Protein AF-A0A4R7F5M3-F1 (afdb_monomer_lite)

Radius of gyration: 21.61 Å; chains: 1; bounding box: 45×69×68 Å

pLDDT: mean 86.87, std 16.27, range [44.69, 98.5]

Structure (mmCIF, N/CA/C/O backbone):
data_AF-A0A4R7F5M3-F1
#
_entry.id   AF-A0A4R7F5M3-F1
#
loop_
_atom_site.group_PDB
_atom_site.id
_atom_site.type_symbol
_atom_site.label_atom_id
_atom_site.label_alt_id
_atom_site.label_comp_id
_atom_site.label_asym_id
_atom_site.label_entity_id
_atom_site.label_seq_id
_atom_site.pdbx_PDB_ins_code
_atom_site.Cartn_x
_atom_site.Cartn_y
_atom_site.Cartn_z
_atom_site.occupancy
_atom_site.B_iso_or_equiv
_atom_site.auth_seq_id
_atom_site.auth_comp_id
_atom_site.auth_asym_id
_atom_site.auth_atom_id
_atom_site.pdbx_PDB_model_num
ATOM 1 N N . MET A 1 1 ? -6.588 45.297 52.808 1.00 45.50 1 MET A N 1
ATOM 2 C CA . MET A 1 1 ? -7.444 45.611 51.639 1.00 45.50 1 MET A CA 1
ATOM 3 C C . MET A 1 1 ? -6.562 45.748 50.408 1.00 45.50 1 MET A C 1
ATOM 5 O O . MET A 1 1 ? -5.562 46.442 50.515 1.00 45.50 1 MET A O 1
ATOM 9 N N . LYS A 1 2 ? -6.999 45.158 49.280 1.00 44.69 2 LYS A N 1
ATOM 10 C CA . LYS A 1 2 ? -6.362 45.085 47.942 1.00 44.69 2 LYS A CA 1
ATOM 11 C C . LYS A 1 2 ? -5.224 44.054 47.842 1.00 44.69 2 LYS A C 1
ATOM 13 O O . LYS A 1 2 ? -4.313 44.102 48.647 1.00 44.69 2 LYS A O 1
ATOM 18 N N . GLN A 1 3 ? -5.198 43.102 46.913 1.00 50.38 3 GLN A N 1
ATOM 19 C CA . GLN A 1 3 ? -6.100 42.741 45.816 1.00 50.38 3 GLN A CA 1
ATOM 20 C C . GLN A 1 3 ? -5.783 41.275 45.460 1.00 50.38 3 GLN A C 1
ATOM 22 O O . GLN A 1 3 ? -4.641 40.948 45.158 1.00 50.38 3 GLN A O 1
ATOM 27 N N . ASN A 1 4 ? -6.793 40.406 45.533 1.00 53.31 4 ASN A N 1
ATOM 28 C CA . ASN A 1 4 ? -6.792 39.105 44.866 1.00 53.31 4 ASN A CA 1
ATOM 29 C C . ASN A 1 4 ? -6.923 39.312 43.348 1.00 53.31 4 ASN A C 1
ATOM 31 O O . ASN A 1 4 ? -7.436 40.346 42.920 1.00 53.31 4 ASN A O 1
ATOM 35 N N . ILE A 1 5 ? -6.626 38.242 42.602 1.00 60.38 5 ILE A N 1
ATOM 36 C CA . ILE A 1 5 ? -6.966 37.979 41.189 1.00 60.38 5 ILE A CA 1
ATOM 37 C C . ILE A 1 5 ? -5.832 38.304 40.207 1.00 60.38 5 ILE A C 1
ATOM 39 O O . ILE A 1 5 ? -5.723 39.416 39.710 1.00 60.38 5 ILE A O 1
ATOM 43 N N . CYS A 1 6 ? -5.020 37.286 39.908 1.00 46.78 6 CYS A N 1
ATOM 44 C CA . CYS A 1 6 ? -4.680 36.866 38.538 1.00 46.78 6 CYS A CA 1
ATOM 45 C C . CYS A 1 6 ? -3.779 35.618 38.589 1.00 46.78 6 CYS A C 1
ATOM 47 O O . CYS A 1 6 ? -2.626 35.628 38.176 1.00 46.78 6 CYS A O 1
ATOM 49 N N . LEU A 1 7 ? -4.309 34.529 39.151 1.00 47.28 7 LEU A N 1
ATOM 50 C CA . LEU A 1 7 ? -3.727 33.185 39.055 1.00 47.28 7 LEU A CA 1
ATOM 51 C C . LEU A 1 7 ? -4.762 32.254 38.408 1.00 47.28 7 LEU A C 1
ATOM 53 O O . LEU A 1 7 ? -5.131 31.216 38.937 1.00 47.28 7 LEU A O 1
ATOM 57 N N . LEU A 1 8 ? -5.301 32.685 37.271 1.00 50.34 8 LEU A N 1
ATOM 58 C CA . LEU A 1 8 ? -6.108 31.869 36.366 1.00 50.34 8 LEU A CA 1
ATOM 59 C C . LEU A 1 8 ? -5.549 32.134 34.964 1.00 50.34 8 LEU A C 1
ATOM 61 O O . LEU A 1 8 ? -5.313 33.293 34.656 1.00 50.34 8 LEU A O 1
ATOM 65 N N . PHE A 1 9 ? -5.358 31.085 34.156 1.00 47.09 9 PHE A N 1
ATOM 66 C CA . PHE A 1 9 ? -4.752 31.046 32.803 1.00 47.09 9 PHE A CA 1
ATOM 67 C C . PHE A 1 9 ? -3.327 30.477 32.662 1.00 47.09 9 PHE A C 1
ATOM 69 O O . PHE A 1 9 ? -2.616 30.825 31.728 1.00 47.09 9 PHE A O 1
ATOM 76 N N . ALA A 1 10 ? -2.919 29.519 33.499 1.00 47.25 10 ALA A N 1
ATOM 77 C CA . ALA A 1 10 ? -1.763 28.662 33.177 1.00 47.25 10 ALA A CA 1
ATOM 78 C C . ALA A 1 10 ? -2.062 27.160 33.291 1.00 47.25 10 ALA A C 1
ATOM 80 O O . ALA A 1 10 ? -1.168 26.353 33.509 1.00 47.25 10 ALA A O 1
ATOM 81 N N . ILE A 1 11 ? -3.326 26.775 33.116 1.00 52.03 11 ILE A N 1
ATOM 82 C CA . ILE A 1 11 ? -3.687 25.389 32.815 1.00 52.03 11 ILE A CA 1
ATOM 83 C C . ILE A 1 11 ? -4.346 25.429 31.440 1.00 52.03 11 ILE A C 1
ATOM 85 O O . ILE A 1 11 ? -5.557 25.274 31.298 1.00 52.03 11 ILE A O 1
ATOM 89 N N . LEU A 1 12 ? -3.533 25.696 30.408 1.00 51.62 12 LEU A N 1
ATOM 90 C CA . LEU A 1 12 ? -3.807 25.069 29.123 1.00 51.62 12 LEU A CA 1
ATOM 91 C C . LEU A 1 12 ? -3.775 23.578 29.431 1.00 51.62 12 LEU A C 1
ATOM 93 O O . LEU A 1 12 ? -2.711 22.995 29.631 1.00 51.62 12 LEU A O 1
ATOM 97 N N . PHE A 1 13 ? -4.961 22.992 29.545 1.00 49.41 13 PHE A N 1
ATOM 98 C CA . PHE A 1 13 ? -5.143 21.577 29.324 1.00 49.41 13 PHE A CA 1
ATOM 99 C C . PHE A 1 13 ? -4.474 21.271 27.981 1.00 49.41 13 PHE A C 1
ATOM 101 O O . PHE A 1 13 ? -5.052 21.483 26.917 1.00 49.41 13 PHE A O 1
ATOM 108 N N . PHE A 1 14 ? -3.232 20.795 28.033 1.00 49.34 14 PHE A N 1
ATOM 109 C CA . PHE A 1 14 ? -2.703 19.902 27.022 1.00 49.34 14 PHE A CA 1
ATOM 110 C C . PHE A 1 14 ? -3.599 18.666 27.098 1.00 49.34 14 PHE A C 1
ATOM 112 O O . PHE A 1 14 ? -3.289 17.682 27.766 1.00 49.34 14 PHE A O 1
ATOM 119 N N . VAL A 1 15 ? -4.773 18.742 26.467 1.00 48.19 15 VAL A N 1
ATOM 120 C CA . VAL A 1 15 ? -5.472 17.540 26.047 1.00 48.19 15 VAL A CA 1
ATOM 121 C C . VAL A 1 15 ? -4.568 16.969 24.972 1.00 48.19 15 VAL A C 1
ATOM 123 O O . VAL A 1 15 ? -4.628 17.347 23.805 1.00 48.19 15 VAL A O 1
ATOM 126 N N . CYS A 1 16 ? -3.644 16.118 25.402 1.00 46.97 16 CYS A N 1
ATOM 127 C CA . CYS A 1 16 ? -2.926 15.228 24.519 1.00 46.97 16 CYS A CA 1
ATOM 128 C C . CYS A 1 16 ? -3.959 14.193 24.060 1.00 46.97 16 CYS A C 1
ATOM 130 O O . CYS A 1 16 ? -4.010 13.077 24.569 1.00 46.97 16 CYS A O 1
ATOM 132 N N . SER A 1 17 ? -4.869 14.598 23.170 1.00 52.94 17 SER A N 1
ATOM 133 C CA . SER A 1 17 ? -5.616 13.633 22.379 1.00 52.94 17 SER A CA 1
ATOM 134 C C . SER A 1 17 ? -4.551 12.871 21.617 1.00 52.94 17 SER A C 1
ATOM 136 O O . SER A 1 17 ? -3.852 13.465 20.794 1.00 52.94 17 SER A O 1
ATOM 138 N N . LYS A 1 18 ? -4.364 11.588 21.938 1.00 59.09 18 LYS A N 1
ATOM 139 C CA . LYS A 1 18 ? -3.522 10.723 21.120 1.00 59.09 18 LYS A CA 1
ATOM 140 C C . LYS A 1 18 ? -4.039 10.829 19.692 1.00 59.09 18 LYS A C 1
ATOM 142 O O . LYS A 1 18 ? -5.171 10.441 19.410 1.00 59.09 18 LYS A O 1
ATOM 147 N N . ALA A 1 19 ? -3.252 11.458 18.827 1.00 66.19 19 ALA A N 1
ATOM 148 C CA . ALA A 1 19 ? -3.619 11.630 17.438 1.00 66.19 19 ALA A CA 1
ATOM 149 C C . ALA A 1 19 ? -3.582 10.245 16.794 1.00 66.19 19 ALA A C 1
ATOM 151 O O . ALA A 1 19 ? -2.516 9.702 16.516 1.00 66.19 19 ALA A O 1
ATOM 152 N N . GLN A 1 20 ? -4.761 9.659 16.614 1.00 84.50 20 GLN A N 1
ATOM 153 C CA . GLN A 1 20 ? -4.926 8.448 15.837 1.00 84.50 20 GLN A CA 1
ATOM 154 C C . GLN A 1 20 ? -4.434 8.710 14.413 1.00 84.50 20 GLN A C 1
ATOM 156 O O . GLN A 1 20 ? -4.822 9.692 13.777 1.00 84.50 20 GLN A O 1
ATOM 161 N N . THR A 1 21 ? -3.564 7.834 13.918 1.00 91.56 21 THR A N 1
ATOM 162 C CA . THR A 1 21 ? -3.057 7.956 12.555 1.00 91.56 21 THR A CA 1
ATOM 163 C C . THR A 1 21 ? -4.113 7.453 11.579 1.00 91.56 21 THR A C 1
ATOM 165 O O . THR A 1 21 ? -4.626 6.343 11.717 1.00 91.56 21 THR A O 1
ATOM 168 N N . VAL A 1 22 ? -4.427 8.278 10.583 1.00 94.19 22 VAL A N 1
ATOM 169 C CA . VAL A 1 22 ? -5.425 7.981 9.556 1.00 94.19 22 VAL A CA 1
ATOM 170 C C . VAL A 1 22 ? -4.796 8.157 8.179 1.00 94.19 22 VAL A C 1
ATOM 172 O O . VAL A 1 22 ? -4.186 9.190 7.901 1.00 94.19 22 VAL A O 1
ATOM 175 N N . ILE A 1 23 ? -4.958 7.157 7.315 1.00 95.12 23 ILE A N 1
ATOM 176 C CA . ILE A 1 23 ? -4.498 7.187 5.924 1.00 95.12 23 ILE A CA 1
ATOM 177 C C . ILE A 1 23 ? -5.727 7.131 5.013 1.00 95.12 23 ILE A C 1
ATOM 179 O O . ILE A 1 23 ? -6.423 6.116 5.021 1.00 95.12 23 ILE A O 1
ATOM 183 N N . PRO A 1 24 ? -6.011 8.168 4.210 1.00 96.25 24 PRO A N 1
ATOM 184 C CA . PRO A 1 24 ? -7.091 8.099 3.239 1.00 96.25 24 PRO A CA 1
ATOM 185 C C . PRO A 1 24 ? -6.719 7.183 2.072 1.00 96.25 24 PRO A C 1
ATOM 187 O O . PRO A 1 24 ? -5.567 7.156 1.626 1.00 96.25 24 PRO A O 1
ATOM 190 N N . PHE A 1 25 ? -7.714 6.489 1.537 1.00 97.38 25 PHE A N 1
ATOM 191 C CA . PHE A 1 25 ? -7.595 5.729 0.301 1.00 97.38 25 PHE A CA 1
ATOM 192 C C . PHE A 1 25 ? -8.688 6.113 -0.697 1.00 97.38 25 PHE A C 1
ATOM 194 O O . PHE A 1 25 ? -9.661 6.787 -0.368 1.00 97.38 25 PHE A O 1
ATOM 201 N N . HIS A 1 26 ? -8.512 5.698 -1.946 1.00 96.88 26 HIS A N 1
ATOM 202 C CA . HIS A 1 26 ? -9.537 5.783 -2.977 1.00 96.88 26 HIS A CA 1
ATOM 203 C C . HIS A 1 26 ? -10.017 4.375 -3.318 1.00 96.88 26 HIS A C 1
ATOM 205 O O . HIS A 1 26 ? -9.209 3.541 -3.722 1.00 96.88 26 HIS A O 1
ATOM 211 N N . LEU A 1 27 ? -11.313 4.111 -3.150 1.00 97.50 27 LEU A N 1
ATOM 212 C CA . LEU A 1 27 ? -11.940 2.891 -3.642 1.00 97.50 27 LEU A CA 1
ATOM 213 C C . LEU A 1 27 ? -12.335 3.088 -5.108 1.00 97.50 27 LEU A C 1
ATOM 215 O O . LEU A 1 27 ? -13.091 4.006 -5.430 1.00 97.50 27 LEU A O 1
ATOM 219 N N . THR A 1 28 ? -11.805 2.249 -5.994 1.00 96.12 28 THR A N 1
ATOM 220 C CA . THR A 1 28 ? -12.110 2.322 -7.429 1.00 96.12 28 THR A CA 1
ATOM 221 C C . THR A 1 28 ? -13.455 1.680 -7.763 1.00 96.12 28 THR A C 1
ATOM 223 O O . THR A 1 28 ? -13.994 0.898 -6.982 1.00 96.12 28 THR A O 1
ATOM 226 N N . GLU A 1 29 ? -13.951 1.902 -8.984 1.00 95.81 29 GLU A N 1
ATOM 227 C CA . GLU A 1 29 ? -15.138 1.209 -9.526 1.00 95.81 29 GLU A CA 1
ATOM 228 C C . GLU A 1 29 ? -14.962 -0.323 -9.615 1.00 95.81 29 GLU A C 1
ATOM 230 O O . GLU A 1 29 ? -15.931 -1.065 -9.755 1.00 95.81 29 GLU A O 1
ATOM 235 N N . HIS A 1 30 ? -13.722 -0.808 -9.499 1.00 94.56 30 HIS A N 1
ATOM 236 C CA . HIS A 1 30 ? -13.367 -2.228 -9.470 1.00 94.56 30 HIS A CA 1
ATOM 237 C C . HIS A 1 30 ? -13.059 -2.741 -8.057 1.00 94.56 30 HIS A C 1
ATOM 239 O O . HIS A 1 30 ? -12.500 -3.827 -7.917 1.00 94.56 30 HIS A O 1
ATOM 245 N N . ASN A 1 31 ? -13.409 -1.972 -7.020 1.00 94.69 31 ASN A N 1
ATOM 246 C CA . ASN A 1 31 ? -13.184 -2.288 -5.608 1.00 94.69 31 ASN A CA 1
ATOM 247 C C . ASN A 1 31 ? -11.703 -2.439 -5.215 1.00 94.69 31 ASN A C 1
ATOM 249 O O . ASN A 1 31 ? -11.381 -3.127 -4.247 1.00 94.69 31 ASN A O 1
ATOM 253 N N . ASN A 1 32 ? -10.790 -1.781 -5.936 1.00 96.31 32 ASN A N 1
ATOM 254 C CA . ASN A 1 32 ? -9.392 -1.707 -5.514 1.00 96.31 32 ASN A CA 1
ATOM 255 C C . ASN A 1 32 ? -9.232 -0.571 -4.506 1.00 96.31 32 ASN A C 1
ATOM 257 O O . ASN A 1 32 ? -9.671 0.550 -4.762 1.00 96.31 32 ASN A O 1
ATOM 261 N N . ILE A 1 33 ? -8.553 -0.843 -3.395 1.00 97.75 33 ILE A N 1
ATOM 262 C CA . ILE A 1 33 ? -8.126 0.190 -2.452 1.00 97.75 33 ILE A CA 1
ATOM 263 C C . ILE A 1 33 ? -6.816 0.784 -2.960 1.00 97.75 33 ILE A C 1
ATOM 265 O O . ILE A 1 33 ? -5.784 0.116 -2.928 1.00 97.75 33 ILE A O 1
ATOM 269 N N . ILE A 1 34 ? -6.845 2.031 -3.418 1.00 98.00 34 ILE A N 1
ATOM 270 C CA . ILE A 1 34 ? -5.677 2.738 -3.944 1.00 98.00 34 ILE A CA 1
ATOM 271 C C . ILE A 1 34 ? -5.159 3.740 -2.919 1.00 98.00 34 ILE A C 1
ATOM 273 O O . ILE A 1 34 ? -5.899 4.600 -2.436 1.00 98.00 34 ILE A O 1
ATOM 277 N N . VAL A 1 35 ? -3.861 3.669 -2.642 1.00 97.25 35 VAL A N 1
ATOM 278 C CA . VAL A 1 35 ? -3.149 4.604 -1.773 1.00 97.25 35 VAL A CA 1
ATOM 279 C C . VAL A 1 35 ? -2.151 5.406 -2.601 1.00 97.25 35 VAL A C 1
ATOM 281 O O . VAL A 1 35 ? -1.386 4.851 -3.391 1.00 97.25 35 VAL A O 1
ATOM 284 N N . LYS A 1 36 ? -2.146 6.729 -2.412 1.00 97.44 36 LYS A N 1
ATOM 285 C CA . LYS A 1 36 ? -1.140 7.610 -3.014 1.00 97.44 36 LYS A CA 1
ATOM 286 C C . LYS A 1 36 ? 0.152 7.527 -2.219 1.00 97.44 36 LYS A C 1
ATOM 288 O O . LYS A 1 36 ? 0.156 7.762 -1.011 1.00 97.44 36 LYS A O 1
ATOM 293 N N . THR A 1 37 ? 1.241 7.239 -2.913 1.00 98.00 37 THR A N 1
ATOM 294 C CA . THR A 1 37 ? 2.548 7.002 -2.308 1.00 98.00 37 THR A CA 1
ATOM 295 C C . THR A 1 37 ? 3.621 7.864 -2.962 1.00 98.00 37 THR A C 1
ATOM 297 O O . THR A 1 37 ? 3.477 8.306 -4.106 1.00 98.00 37 THR A O 1
ATOM 300 N N . LEU A 1 38 ? 4.697 8.104 -2.220 1.00 98.38 38 LEU A N 1
ATOM 301 C CA . LEU A 1 38 ? 5.952 8.630 -2.734 1.00 98.38 38 LEU A CA 1
ATOM 302 C C . LEU A 1 38 ? 7.051 7.611 -2.424 1.00 98.38 38 LEU A C 1
ATOM 304 O O . LEU A 1 38 ? 7.334 7.340 -1.256 1.00 98.38 38 LEU A O 1
ATOM 308 N N . VAL A 1 39 ? 7.653 7.038 -3.462 1.00 98.50 39 VAL A N 1
ATOM 309 C CA . VAL A 1 39 ? 8.719 6.038 -3.344 1.00 98.50 39 VAL A CA 1
ATOM 310 C C . VAL A 1 39 ? 10.062 6.690 -3.628 1.00 98.50 39 VAL A C 1
ATOM 312 O O . VAL A 1 39 ? 10.203 7.472 -4.572 1.00 98.50 39 VAL A O 1
ATOM 315 N N . ASN A 1 40 ? 11.040 6.411 -2.767 1.00 98.31 40 ASN A N 1
ATOM 316 C CA . ASN A 1 40 ? 12.401 6.947 -2.843 1.00 98.31 40 ASN A CA 1
ATOM 317 C C . ASN A 1 40 ? 12.429 8.469 -3.058 1.00 98.31 40 ASN A C 1
ATOM 319 O O . ASN A 1 40 ? 13.270 8.997 -3.781 1.00 98.31 40 ASN A O 1
ATOM 323 N N . GLU A 1 41 ? 11.472 9.159 -2.424 1.00 97.94 41 GLU A N 1
ATOM 324 C CA . GLU A 1 41 ? 11.315 10.621 -2.416 1.00 97.94 41 GLU A CA 1
ATOM 325 C C . GLU A 1 41 ? 11.028 11.252 -3.789 1.00 97.94 41 GLU A C 1
ATOM 327 O O . GLU A 1 41 ? 10.981 12.477 -3.900 1.00 97.94 41 GLU A O 1
ATOM 332 N N . LYS A 1 42 ? 10.813 10.441 -4.831 1.00 97.81 42 LYS A N 1
ATOM 333 C CA . LYS A 1 42 ? 10.750 10.911 -6.221 1.00 97.81 42 LYS A CA 1
ATOM 334 C C . LYS A 1 42 ? 9.583 10.338 -7.013 1.00 97.81 42 LYS A C 1
ATOM 336 O O . LYS A 1 42 ? 8.916 11.089 -7.720 1.00 97.81 42 LYS A O 1
ATOM 341 N N . ASP A 1 43 ? 9.327 9.040 -6.894 1.00 98.06 43 ASP A N 1
ATOM 342 C CA . ASP A 1 43 ? 8.312 8.372 -7.704 1.00 98.06 43 ASP A CA 1
ATOM 343 C C . ASP A 1 43 ? 6.952 8.489 -7.014 1.00 98.06 43 ASP A C 1
ATOM 345 O O . ASP A 1 43 ? 6.725 7.890 -5.963 1.00 98.06 43 ASP A O 1
ATOM 349 N N . SER A 1 44 ? 6.036 9.273 -7.582 1.00 98.06 44 SER A N 1
ATOM 350 C CA . SER A 1 44 ? 4.659 9.328 -7.090 1.00 98.06 44 SER A CA 1
ATOM 351 C C . SER A 1 44 ? 3.839 8.217 -7.738 1.00 98.06 44 SER A C 1
ATOM 353 O O . SER A 1 44 ? 3.631 8.236 -8.950 1.00 98.06 44 SER A O 1
ATOM 355 N N . LEU A 1 45 ? 3.386 7.255 -6.932 1.00 98.44 45 LEU A N 1
ATOM 356 C CA . LEU A 1 45 ? 2.697 6.053 -7.403 1.00 98.44 45 LEU A CA 1
ATOM 357 C C . LEU A 1 45 ? 1.363 5.853 -6.682 1.00 98.44 45 LEU A C 1
ATOM 359 O O . LEU A 1 45 ? 1.237 6.099 -5.480 1.00 98.44 45 LEU A O 1
ATOM 363 N N . ASN A 1 46 ? 0.385 5.336 -7.414 1.00 98.12 46 ASN A N 1
ATOM 364 C CA . ASN A 1 46 ? -0.888 4.845 -6.908 1.00 98.12 46 ASN A CA 1
ATOM 365 C C . ASN A 1 46 ? -0.771 3.336 -6.666 1.00 98.12 46 ASN A C 1
ATOM 367 O O . ASN A 1 46 ? -0.874 2.550 -7.607 1.00 98.12 46 ASN A O 1
ATOM 371 N N . LEU A 1 47 ? -0.546 2.911 -5.424 1.00 98.12 47 LEU A N 1
ATOM 372 C CA . LEU A 1 47 ? -0.385 1.491 -5.103 1.00 98.12 47 LEU A CA 1
ATOM 373 C C . LEU A 1 47 ? -1.692 0.901 -4.579 1.00 98.12 47 LEU A C 1
ATOM 375 O O . LEU A 1 47 ? -2.361 1.493 -3.732 1.00 98.12 47 LEU A O 1
ATOM 379 N N . MET A 1 48 ? -2.047 -0.278 -5.084 1.00 97.88 48 MET A N 1
ATOM 380 C CA . MET A 1 48 ? -3.175 -1.055 -4.585 1.00 97.88 48 MET A CA 1
ATOM 381 C C . MET A 1 48 ? -2.797 -1.735 -3.270 1.00 97.88 48 MET A C 1
ATOM 383 O O . MET A 1 48 ? -1.843 -2.507 -3.233 1.00 97.88 48 MET A O 1
ATOM 387 N N . PHE A 1 49 ? -3.554 -1.505 -2.202 1.00 97.12 49 PHE A N 1
ATOM 388 C CA . PHE A 1 49 ? -3.377 -2.270 -0.973 1.00 97.12 49 PHE A CA 1
ATOM 389 C C . PHE A 1 49 ? -3.937 -3.688 -1.137 1.00 97.12 49 PHE A C 1
ATOM 391 O O . PHE A 1 49 ? -5.081 -3.861 -1.562 1.00 97.12 49 PHE A O 1
ATOM 398 N N . GLN A 1 50 ? -3.153 -4.703 -0.771 1.00 93.62 50 GLN A N 1
ATOM 399 C CA . GLN A 1 50 ? -3.556 -6.103 -0.867 1.00 93.62 50 GLN A CA 1
ATOM 400 C C . GLN A 1 50 ? -3.181 -6.881 0.399 1.00 93.62 50 GLN A C 1
ATOM 402 O O . GLN A 1 50 ? -2.018 -7.125 0.687 1.00 93.62 50 GLN A O 1
ATOM 407 N N . ILE A 1 51 ? -4.194 -7.343 1.136 1.00 89.06 51 ILE A N 1
ATOM 408 C CA . ILE A 1 51 ? -4.016 -8.056 2.417 1.00 89.06 51 ILE A CA 1
ATOM 409 C C . ILE A 1 51 ? -3.249 -9.378 2.246 1.00 89.06 51 ILE A C 1
ATOM 411 O O . ILE A 1 51 ? -2.542 -9.815 3.147 1.00 89.06 51 ILE A O 1
ATOM 415 N N . ALA A 1 52 ? -3.376 -10.024 1.085 1.00 86.25 52 ALA A N 1
ATOM 416 C CA . ALA A 1 52 ? -2.758 -11.318 0.798 1.00 86.25 52 ALA A CA 1
ATOM 417 C C . ALA A 1 52 ? -1.281 -11.229 0.361 1.00 86.25 52 ALA A C 1
ATOM 419 O O . ALA A 1 52 ? -0.751 -12.203 -0.170 1.00 86.25 52 ALA A O 1
ATOM 420 N N . MET A 1 53 ? -0.628 -10.078 0.537 1.00 88.44 53 MET A N 1
ATOM 421 C CA . MET A 1 53 ? 0.796 -9.917 0.255 1.00 88.44 53 MET A CA 1
ATOM 422 C C . MET A 1 53 ? 1.504 -9.198 1.403 1.00 88.44 53 MET A C 1
ATOM 424 O O . MET A 1 53 ? 0.892 -8.434 2.145 1.00 88.44 53 MET A O 1
ATOM 428 N N . GLU A 1 54 ? 2.802 -9.452 1.546 1.00 88.56 54 GLU A N 1
ATOM 429 C CA . GLU A 1 54 ? 3.628 -8.857 2.601 1.00 88.56 54 GLU A CA 1
ATOM 430 C C . GLU A 1 54 ? 4.300 -7.568 2.108 1.00 88.56 54 GLU A C 1
ATOM 432 O O . GLU A 1 54 ? 4.060 -6.493 2.658 1.00 88.56 54 GLU A O 1
ATOM 437 N N . ASP A 1 55 ? 5.090 -7.673 1.041 1.00 93.38 55 ASP A N 1
ATOM 438 C CA . ASP A 1 55 ? 5.915 -6.600 0.473 1.00 93.38 55 ASP A CA 1
ATOM 439 C C . ASP A 1 55 ? 5.163 -5.808 -0.623 1.00 93.38 55 ASP A C 1
ATOM 441 O O . ASP A 1 55 ? 3.931 -5.804 -0.670 1.00 93.38 55 ASP A O 1
ATOM 445 N N . ALA A 1 56 ? 5.884 -5.098 -1.494 1.00 97.19 56 ALA A N 1
ATOM 446 C CA . ALA A 1 56 ? 5.320 -4.309 -2.583 1.00 97.19 56 ALA A CA 1
ATOM 447 C C . ALA A 1 56 ? 5.724 -4.847 -3.964 1.00 97.19 56 ALA A C 1
ATOM 449 O O . ALA A 1 56 ? 6.670 -5.621 -4.110 1.00 97.19 56 ALA A O 1
ATOM 450 N N . SER A 1 57 ? 5.013 -4.422 -5.003 1.00 97.62 57 SER A N 1
ATOM 451 C CA . SER A 1 57 ? 5.359 -4.742 -6.388 1.00 97.62 57 SER A CA 1
ATOM 452 C C . SER A 1 57 ? 4.972 -3.629 -7.349 1.00 97.62 57 SER A C 1
ATOM 454 O O . SER A 1 57 ? 4.093 -2.821 -7.049 1.00 97.62 57 SER A O 1
ATOM 456 N N . ILE A 1 58 ? 5.644 -3.571 -8.499 1.00 98.12 58 ILE A N 1
ATOM 457 C CA . ILE A 1 58 ? 5.357 -2.630 -9.584 1.00 98.12 58 ILE A CA 1
ATOM 458 C C . ILE A 1 58 ? 4.739 -3.374 -10.762 1.00 98.12 58 ILE A C 1
ATOM 460 O O . ILE A 1 58 ? 5.197 -4.438 -11.173 1.00 98.12 58 ILE A O 1
ATOM 464 N N . SER A 1 59 ? 3.688 -2.779 -11.318 1.00 97.25 59 SER A N 1
ATOM 465 C CA . SER A 1 59 ? 2.967 -3.320 -12.459 1.00 97.25 59 SER A CA 1
ATOM 466 C C . SER A 1 59 ? 3.675 -2.993 -13.775 1.00 97.25 59 SER A C 1
ATOM 468 O O . SER A 1 59 ? 4.124 -1.854 -13.985 1.00 97.25 59 SER A O 1
ATOM 470 N N . PRO A 1 60 ? 3.707 -3.938 -14.734 1.00 94.69 60 PRO A N 1
ATOM 471 C CA . PRO A 1 60 ? 4.134 -3.634 -16.095 1.00 94.69 60 PRO A CA 1
ATOM 472 C C . PRO A 1 60 ? 3.163 -2.665 -16.791 1.00 94.69 60 PRO A C 1
ATOM 474 O O . PRO A 1 60 ? 3.574 -1.920 -17.674 1.00 94.69 60 PRO A O 1
ATOM 477 N N . ASN A 1 61 ? 1.900 -2.619 -16.347 1.00 94.06 61 ASN A N 1
ATOM 478 C CA . ASN A 1 61 ? 0.835 -1.772 -16.896 1.00 94.06 61 ASN A CA 1
ATOM 479 C C . ASN A 1 61 ? 0.606 -0.492 -16.072 1.00 94.06 61 ASN A C 1
ATOM 481 O O . ASN A 1 61 ? -0.506 0.035 -16.037 1.00 94.06 61 ASN A O 1
ATOM 485 N N . ARG A 1 62 ? 1.632 -0.027 -15.353 1.00 95.62 62 ARG A N 1
ATOM 486 C CA . ARG A 1 62 ? 1.565 1.190 -14.536 1.00 95.62 62 ARG A CA 1
ATOM 487 C C . ARG A 1 62 ? 1.278 2.440 -15.370 1.00 95.62 62 ARG A C 1
ATOM 489 O O . ARG A 1 62 ? 1.686 2.545 -16.526 1.00 95.62 62 ARG A O 1
ATOM 496 N N . ILE A 1 63 ? 0.607 3.399 -14.746 1.00 94.19 63 ILE A N 1
ATOM 497 C CA . ILE A 1 63 ? 0.252 4.702 -15.311 1.00 94.19 63 ILE A CA 1
ATOM 498 C C . ILE A 1 63 ? 1.388 5.698 -15.052 1.00 94.19 63 ILE A C 1
ATOM 500 O O . ILE A 1 63 ? 1.784 6.448 -15.945 1.00 94.19 63 ILE A O 1
ATOM 504 N N . ASN A 1 64 ? 1.927 5.691 -13.833 1.00 96.75 64 ASN A N 1
ATOM 505 C CA . ASN A 1 64 ? 3.018 6.556 -13.403 1.00 96.75 64 ASN A CA 1
ATOM 506 C C . ASN A 1 64 ? 4.377 5.868 -13.563 1.00 96.75 64 ASN A C 1
ATOM 508 O O . ASN A 1 64 ? 4.503 4.641 -13.553 1.00 96.75 64 ASN A O 1
ATOM 512 N N . ARG A 1 65 ? 5.430 6.675 -13.713 1.00 94.38 65 ARG A N 1
ATOM 513 C CA . ARG A 1 65 ? 6.797 6.167 -13.843 1.00 94.38 65 ARG A CA 1
ATOM 514 C C . ARG A 1 65 ? 7.392 5.846 -12.471 1.00 94.38 65 ARG A C 1
ATOM 516 O O . ARG A 1 65 ? 7.227 6.618 -11.535 1.00 94.38 65 ARG A O 1
ATOM 523 N N . ALA A 1 66 ? 8.118 4.735 -12.401 1.00 95.25 66 ALA A N 1
ATOM 524 C CA . ALA A 1 66 ? 8.842 4.260 -11.224 1.00 95.25 66 ALA A CA 1
ATOM 525 C C . ALA A 1 66 ? 10.341 4.171 -11.563 1.00 95.25 66 ALA A C 1
ATOM 527 O O . ALA A 1 66 ? 10.884 3.082 -11.727 1.00 95.25 66 ALA A O 1
ATOM 528 N N . GLU A 1 67 ? 10.978 5.316 -11.824 1.00 95.62 67 GLU A N 1
ATOM 529 C CA . GLU A 1 67 ? 12.362 5.373 -12.333 1.00 95.62 67 GLU A CA 1
ATOM 530 C C . GLU A 1 67 ? 13.410 5.212 -11.222 1.00 95.62 67 GLU A C 1
ATOM 532 O O . GLU A 1 67 ? 14.570 4.914 -11.504 1.00 95.62 67 GLU A O 1
ATOM 537 N N . ASN A 1 68 ? 13.021 5.409 -9.961 1.00 97.75 68 ASN A N 1
ATOM 538 C CA . ASN A 1 68 ? 13.918 5.394 -8.808 1.00 97.75 68 ASN A CA 1
ATOM 539 C C . ASN A 1 68 ? 13.786 4.116 -7.973 1.00 97.75 68 ASN A C 1
ATOM 541 O O . ASN A 1 68 ? 14.441 4.011 -6.939 1.00 97.75 68 ASN A O 1
ATOM 545 N N . ILE A 1 69 ? 12.990 3.144 -8.419 1.00 97.88 69 ILE A N 1
ATOM 546 C CA . ILE A 1 69 ? 12.975 1.781 -7.882 1.00 97.88 69 ILE A CA 1
ATOM 547 C C . ILE A 1 69 ? 13.933 0.948 -8.736 1.00 97.88 69 ILE A C 1
ATOM 549 O O . ILE A 1 69 ? 13.652 0.639 -9.894 1.00 97.88 69 ILE A O 1
ATOM 553 N N . LEU A 1 70 ? 15.108 0.643 -8.185 1.00 97.62 70 LEU A N 1
ATOM 554 C CA . LEU A 1 70 ? 16.187 -0.019 -8.919 1.00 97.62 70 LEU A CA 1
ATOM 555 C C . LEU A 1 70 ? 16.124 -1.527 -8.693 1.00 97.62 70 LEU A C 1
ATOM 557 O O . LEU A 1 70 ? 16.413 -2.002 -7.594 1.00 97.62 70 LEU A O 1
ATOM 561 N N . PHE A 1 71 ? 15.745 -2.265 -9.731 1.00 97.88 71 PHE A N 1
ATOM 562 C CA . PHE A 1 71 ? 15.632 -3.719 -9.689 1.00 97.88 71 PHE A CA 1
ATOM 563 C C . PHE A 1 71 ? 16.947 -4.401 -10.067 1.00 97.88 71 PHE A C 1
ATOM 565 O O . PHE A 1 71 ? 17.650 -3.982 -10.990 1.00 97.88 71 PHE A O 1
ATOM 572 N N . ASP A 1 72 ? 17.271 -5.477 -9.356 1.00 97.94 72 ASP A N 1
ATOM 573 C CA . ASP A 1 72 ? 18.362 -6.373 -9.706 1.00 97.94 72 ASP A CA 1
ATOM 574 C C . ASP A 1 72 ? 17.988 -7.292 -10.888 1.00 97.94 72 ASP A C 1
ATOM 576 O O . ASP A 1 72 ? 16.890 -7.253 -11.445 1.00 97.94 72 ASP A O 1
ATOM 580 N N . LYS A 1 73 ? 18.912 -8.179 -11.271 1.00 96.81 73 LYS A N 1
ATOM 581 C CA . LYS A 1 73 ? 18.694 -9.157 -12.352 1.00 96.81 73 LYS A CA 1
ATOM 582 C C . LYS A 1 73 ? 17.552 -10.152 -12.093 1.00 96.81 73 LYS A C 1
ATOM 584 O O . LYS A 1 73 ? 17.156 -10.852 -13.019 1.00 96.81 73 LYS A O 1
ATOM 589 N N . ASN A 1 74 ? 17.089 -10.267 -10.850 1.00 97.00 74 ASN A N 1
ATOM 590 C CA . ASN A 1 74 ? 15.996 -11.145 -10.446 1.00 97.00 74 ASN A CA 1
ATOM 591 C C . ASN A 1 74 ? 14.661 -10.386 -10.357 1.00 97.00 74 ASN A C 1
ATOM 593 O O . ASN A 1 74 ? 13.663 -10.981 -9.959 1.00 97.00 74 ASN A O 1
ATOM 597 N N . GLY A 1 75 ? 14.634 -9.094 -10.708 1.00 97.06 75 GLY A N 1
ATOM 598 C CA . GLY A 1 75 ? 13.441 -8.258 -10.595 1.00 97.06 75 GLY A CA 1
ATOM 599 C C . GLY A 1 75 ? 13.129 -7.854 -9.155 1.00 97.06 75 GLY A C 1
ATOM 600 O O . GLY A 1 75 ? 11.969 -7.602 -8.839 1.00 97.06 75 GLY A O 1
AT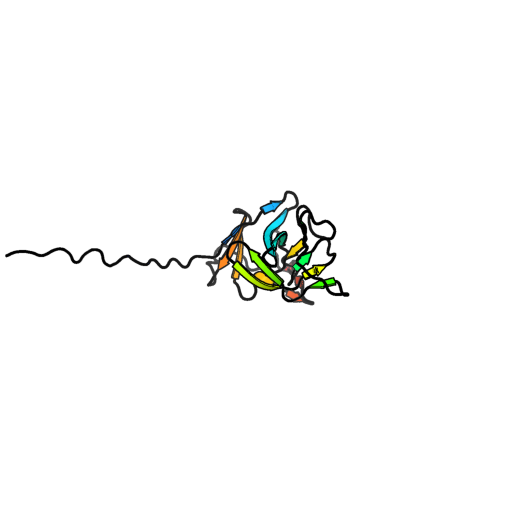OM 601 N N . ILE A 1 76 ? 14.130 -7.816 -8.270 1.00 98.12 76 ILE A N 1
ATOM 602 C CA . ILE A 1 76 ? 13.961 -7.450 -6.860 1.00 98.12 76 ILE A CA 1
ATOM 603 C C . ILE A 1 76 ? 14.663 -6.120 -6.599 1.00 98.12 76 ILE A C 1
ATOM 605 O O . ILE A 1 76 ? 15.830 -5.940 -6.942 1.00 98.12 76 ILE A O 1
ATOM 609 N N . SER A 1 77 ? 13.953 -5.188 -5.971 1.00 98.25 77 SER A N 1
ATOM 610 C CA . SER A 1 77 ? 14.512 -3.950 -5.437 1.00 98.25 77 SER A CA 1
ATOM 611 C C . SER A 1 77 ? 14.395 -3.965 -3.918 1.00 98.25 77 SER A C 1
ATOM 613 O O . SER A 1 77 ? 13.294 -4.035 -3.375 1.00 98.25 77 SER A O 1
ATOM 615 N N . GLU A 1 78 ? 15.531 -3.919 -3.235 1.00 97.81 78 GLU A N 1
ATOM 616 C CA . GLU A 1 78 ? 15.611 -3.893 -1.773 1.00 97.81 78 GLU A CA 1
ATOM 617 C C . GLU A 1 78 ? 15.777 -2.455 -1.259 1.00 97.81 78 GLU A C 1
ATOM 619 O O . GLU A 1 78 ? 16.076 -1.536 -2.021 1.00 97.81 78 GLU A O 1
ATOM 624 N N . ASP A 1 79 ? 15.611 -2.266 0.05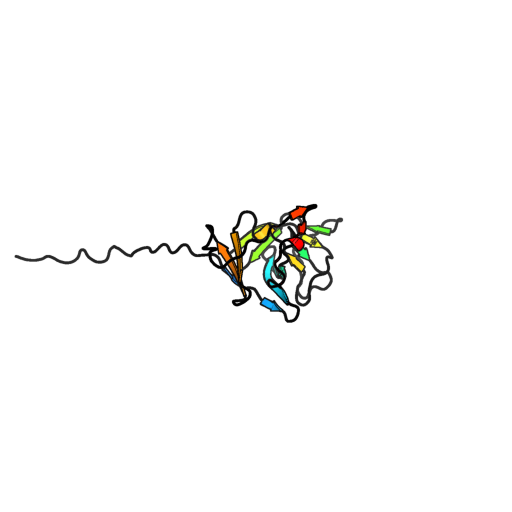1 1.00 97.06 79 ASP A N 1
ATOM 625 C CA . ASP A 1 79 ? 15.966 -1.026 0.757 1.00 97.06 79 ASP A CA 1
ATOM 626 C C . ASP A 1 79 ? 15.240 0.251 0.288 1.00 97.06 79 ASP A C 1
ATOM 628 O O . ASP A 1 79 ? 15.728 1.369 0.476 1.00 97.06 79 ASP A O 1
ATOM 632 N N . ASN A 1 80 ? 14.026 0.119 -0.259 1.00 98.44 80 ASN A N 1
ATOM 633 C CA . ASN A 1 80 ? 13.244 1.273 -0.695 1.00 98.44 80 ASN A CA 1
ATOM 634 C C . ASN A 1 80 ? 12.594 2.008 0.485 1.00 98.44 80 ASN A C 1
ATOM 636 O O . ASN A 1 80 ? 12.200 1.418 1.500 1.00 98.44 80 ASN A O 1
ATOM 640 N N . LYS A 1 81 ? 12.431 3.322 0.316 1.00 98.38 81 LYS A N 1
ATOM 641 C CA . LYS A 1 81 ? 11.653 4.186 1.203 1.00 98.38 81 LYS A CA 1
ATOM 642 C C . LYS A 1 81 ? 10.275 4.410 0.597 1.00 98.38 81 LYS A C 1
ATOM 644 O O . LYS A 1 81 ? 10.162 4.952 -0.499 1.00 98.38 81 LYS A O 1
ATOM 649 N N . LEU A 1 82 ? 9.237 4.066 1.344 1.00 98.19 82 LEU A N 1
ATOM 650 C CA . LEU A 1 82 ? 7.855 4.341 0.986 1.00 98.19 82 LEU A CA 1
ATOM 651 C C . LEU A 1 82 ? 7.297 5.422 1.906 1.00 98.19 82 LEU A C 1
ATOM 653 O O . LEU A 1 82 ? 7.438 5.337 3.124 1.00 98.19 82 LEU A O 1
ATOM 657 N N . GLN A 1 83 ? 6.624 6.411 1.335 1.00 98.00 83 GLN A N 1
ATOM 658 C CA . GLN A 1 83 ? 5.922 7.435 2.088 1.00 98.00 83 GLN A CA 1
ATOM 659 C C . GLN A 1 83 ? 4.444 7.493 1.704 1.00 98.00 83 GLN A C 1
ATOM 661 O O . GLN A 1 83 ? 4.103 7.489 0.522 1.00 98.00 83 GLN A O 1
ATOM 666 N N . ILE A 1 84 ? 3.576 7.599 2.713 1.00 95.81 84 ILE A N 1
ATOM 667 C CA . ILE A 1 84 ? 2.139 7.857 2.565 1.00 95.81 84 ILE A CA 1
ATOM 668 C C . ILE A 1 84 ? 1.776 9.000 3.512 1.00 95.81 84 ILE A C 1
ATOM 670 O O . ILE A 1 84 ? 1.860 8.863 4.734 1.00 95.81 84 ILE A O 1
ATOM 674 N N . GLY A 1 85 ? 1.400 10.155 2.961 1.00 90.56 85 GLY A N 1
ATOM 675 C CA . GLY A 1 85 ? 1.248 11.372 3.760 1.00 90.56 85 GLY A CA 1
ATOM 676 C C . GLY A 1 85 ? 2.543 11.693 4.517 1.00 90.56 85 GLY A C 1
ATOM 677 O O . GLY A 1 85 ? 3.590 11.876 3.897 1.00 90.56 85 GLY A O 1
ATOM 678 N N . ASN A 1 86 ? 2.475 11.722 5.851 1.00 91.06 86 ASN A N 1
ATOM 679 C CA . ASN A 1 86 ? 3.629 11.972 6.728 1.00 91.06 86 ASN A CA 1
ATOM 680 C C . ASN A 1 86 ? 4.298 10.688 7.249 1.00 91.06 86 ASN A C 1
ATOM 682 O O . ASN A 1 86 ? 5.297 10.762 7.962 1.00 91.06 86 ASN A O 1
ATOM 686 N N . LEU A 1 87 ? 3.741 9.519 6.931 1.00 93.88 87 LEU A N 1
ATOM 687 C CA . LEU A 1 87 ? 4.252 8.232 7.383 1.00 93.88 87 LEU A CA 1
ATOM 688 C C . LEU A 1 87 ? 5.325 7.745 6.424 1.00 93.88 87 LEU A C 1
ATOM 690 O O . LEU A 1 87 ? 5.162 7.838 5.208 1.00 93.88 87 LEU A O 1
ATOM 694 N N . ILE A 1 88 ? 6.418 7.235 6.982 1.00 96.56 88 ILE A N 1
ATOM 695 C CA . ILE A 1 88 ? 7.581 6.787 6.226 1.00 96.56 88 ILE A CA 1
ATOM 696 C C . ILE A 1 88 ? 7.953 5.388 6.695 1.00 96.56 88 ILE A C 1
ATOM 698 O O . ILE A 1 88 ? 8.299 5.190 7.860 1.00 96.56 88 ILE A O 1
ATOM 702 N N . TRP A 1 89 ? 7.974 4.456 5.753 1.00 96.56 89 TRP A N 1
ATOM 703 C CA . TRP A 1 89 ? 8.508 3.117 5.930 1.00 96.56 89 TRP A CA 1
ATOM 704 C C . TRP A 1 89 ? 9.815 2.987 5.162 1.00 96.56 89 TRP A C 1
ATOM 706 O O . TRP A 1 89 ? 9.999 3.570 4.092 1.00 96.56 89 TRP A O 1
ATOM 716 N N . LYS A 1 90 ? 10.743 2.234 5.740 1.00 96.75 90 LYS A N 1
ATOM 717 C CA . LYS A 1 90 ? 12.051 1.939 5.158 1.00 96.75 90 LYS A CA 1
ATOM 718 C C . LYS A 1 90 ? 12.167 0.441 4.949 1.00 96.75 90 LYS A C 1
ATOM 720 O O . LYS A 1 90 ? 11.436 -0.319 5.579 1.00 96.75 90 LYS A O 1
ATOM 725 N N . ASN A 1 91 ? 13.135 0.049 4.132 1.00 96.12 91 ASN A N 1
ATOM 726 C CA . ASN A 1 91 ? 13.447 -1.348 3.860 1.00 96.12 91 ASN A CA 1
ATOM 727 C C . ASN A 1 91 ? 12.252 -2.085 3.242 1.00 96.12 91 ASN A C 1
ATOM 729 O O . ASN A 1 91 ? 11.998 -3.245 3.555 1.00 96.12 91 ASN A O 1
ATOM 733 N N . ILE A 1 92 ? 11.498 -1.383 2.390 1.00 97.12 92 ILE A N 1
ATOM 734 C CA . ILE A 1 92 ? 10.414 -1.985 1.623 1.00 97.12 92 ILE A CA 1
ATOM 735 C C . ILE A 1 92 ? 11.017 -2.666 0.398 1.00 97.12 92 ILE A C 1
ATOM 737 O O . ILE A 1 92 ? 11.719 -2.036 -0.400 1.00 97.12 92 ILE A O 1
ATOM 741 N N . ARG A 1 93 ? 10.725 -3.955 0.245 1.00 97.69 93 ARG A N 1
ATOM 742 C CA . ARG A 1 93 ? 11.063 -4.704 -0.959 1.00 97.69 93 ARG A CA 1
ATOM 743 C C . ARG A 1 93 ? 10.009 -4.463 -2.035 1.00 97.69 93 ARG A C 1
ATOM 745 O O . ARG A 1 93 ? 8.813 -4.515 -1.752 1.00 97.69 93 ARG A O 1
ATOM 752 N N . PHE A 1 94 ? 10.460 -4.244 -3.266 1.00 98.19 94 PHE A N 1
ATOM 753 C CA . PHE A 1 94 ? 9.617 -4.219 -4.456 1.00 98.19 94 PHE A CA 1
ATOM 754 C C . PHE A 1 94 ? 9.978 -5.364 -5.403 1.00 98.19 94 PHE A C 1
ATOM 756 O O . PHE A 1 94 ? 11.153 -5.585 -5.696 1.00 98.19 94 PHE A O 1
ATOM 763 N N . PHE A 1 95 ? 8.960 -6.044 -5.924 1.00 97.50 95 PHE A N 1
ATOM 764 C CA . PHE A 1 95 ? 9.077 -6.988 -7.037 1.00 97.50 95 PHE A CA 1
ATOM 765 C C . PHE A 1 95 ? 8.639 -6.334 -8.353 1.00 97.50 95 PHE A C 1
ATOM 767 O O . PHE A 1 95 ? 7.643 -5.609 -8.384 1.00 97.50 95 PHE A O 1
ATOM 774 N N . ASP A 1 96 ? 9.367 -6.582 -9.439 1.00 96.44 96 ASP A N 1
ATOM 775 C CA . ASP A 1 96 ? 9.003 -6.097 -10.774 1.00 96.44 96 ASP A CA 1
ATOM 776 C C . ASP A 1 96 ? 8.039 -7.059 -11.488 1.00 96.44 96 ASP A C 1
ATOM 778 O O . ASP A 1 96 ? 8.107 -8.280 -11.331 1.00 96.44 96 ASP A O 1
ATOM 782 N N . GLY A 1 97 ? 7.164 -6.504 -12.324 1.00 88.94 97 GLY A N 1
ATOM 783 C CA . GLY A 1 97 ? 6.377 -7.268 -13.292 1.00 88.94 97 GLY A CA 1
ATOM 784 C C . GLY A 1 97 ? 5.115 -7.955 -12.760 1.00 88.94 97 GLY A C 1
ATOM 785 O O . GLY A 1 97 ? 4.487 -8.710 -13.505 1.00 88.94 97 GLY A O 1
ATOM 786 N N . GLU A 1 98 ? 4.685 -7.694 -11.524 1.00 90.31 98 GLU A N 1
ATOM 787 C CA . GLU A 1 98 ? 3.437 -8.270 -11.014 1.00 90.31 98 GLU A CA 1
ATOM 788 C C . GLU A 1 98 ? 2.205 -7.522 -11.535 1.00 90.31 98 GLU A C 1
ATOM 790 O O . GLU A 1 98 ? 2.066 -6.310 -11.375 1.00 90.31 98 GLU A O 1
ATOM 795 N N . LEU A 1 99 ? 1.245 -8.252 -12.109 1.00 92.88 99 LEU A N 1
ATOM 796 C CA . LEU A 1 99 ? -0.027 -7.659 -12.519 1.00 92.88 99 LEU A CA 1
ATOM 797 C C . LEU A 1 99 ? -0.770 -7.088 -11.314 1.00 92.88 99 LEU A C 1
ATOM 799 O O . LEU A 1 99 ? -0.925 -7.765 -10.295 1.00 92.88 99 LEU A O 1
ATOM 803 N N . SER A 1 100 ? -1.295 -5.877 -11.474 1.00 94.62 100 SER A N 1
ATOM 804 C CA . SER A 1 100 ? -2.073 -5.187 -10.453 1.00 94.62 100 SER A CA 1
ATOM 805 C C . SER A 1 100 ? -3.471 -4.814 -10.940 1.00 94.62 100 SER A C 1
ATOM 807 O O . SER A 1 100 ? -3.752 -4.835 -12.141 1.00 94.62 100 SER A O 1
ATOM 809 N N . GLY A 1 101 ? -4.356 -4.507 -9.991 1.00 93.12 101 GLY A N 1
ATOM 810 C CA . GLY A 1 101 ? -5.720 -4.076 -10.269 1.00 93.12 101 GLY A CA 1
ATOM 811 C C . GLY A 1 101 ? -5.760 -2.787 -11.092 1.00 93.12 101 GLY A C 1
ATOM 812 O O . GLY A 1 101 ? -4.801 -2.012 -11.140 1.00 93.12 101 GLY A O 1
ATOM 813 N N . GLN A 1 102 ? -6.892 -2.544 -11.748 1.00 93.44 102 GLN A N 1
ATOM 814 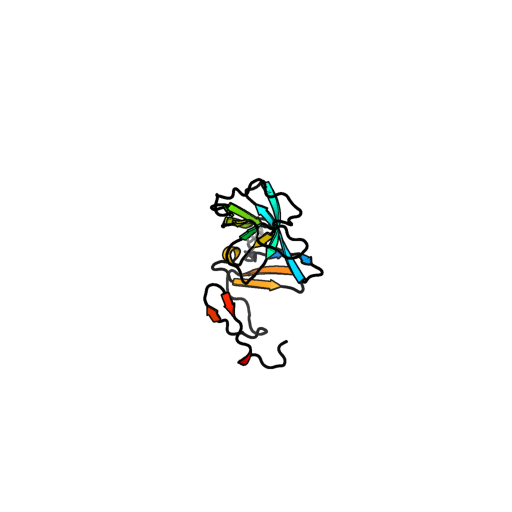C CA . GLN A 1 102 ? -7.093 -1.331 -12.536 1.00 93.44 102 GLN A CA 1
ATOM 815 C C . GLN A 1 102 ? -6.825 -0.065 -11.711 1.00 93.44 102 GLN A C 1
ATOM 817 O O . GLN A 1 102 ? -7.133 -0.023 -10.518 1.00 93.44 102 GLN A O 1
ATOM 822 N N . GLN A 1 103 ? -6.283 0.958 -12.382 1.00 94.62 103 GLN A N 1
ATOM 823 C CA . GLN A 1 103 ? -5.930 2.264 -11.805 1.00 94.62 103 GLN A CA 1
ATOM 824 C C . GLN A 1 103 ? -4.808 2.224 -10.751 1.00 94.62 103 GLN A C 1
ATOM 826 O O . GLN A 1 103 ? -4.663 3.166 -9.973 1.00 94.62 103 GLN A O 1
ATOM 831 N N . SER A 1 104 ? -3.990 1.167 -10.746 1.00 97.19 104 SER A N 1
ATOM 832 C CA . SER A 1 104 ? -2.814 1.063 -9.881 1.00 97.19 104 SER A CA 1
ATOM 833 C C . SER A 1 104 ? -1.519 0.899 -10.675 1.00 97.19 104 SER A C 1
ATOM 835 O O . SER A 1 104 ? -1.477 0.270 -11.733 1.00 97.19 104 SER A O 1
ATOM 837 N N . ASP A 1 105 ? -0.445 1.449 -10.123 1.00 98.12 105 ASP A N 1
ATOM 838 C CA . ASP A 1 105 ? 0.920 1.336 -10.637 1.00 98.12 105 ASP A CA 1
ATOM 839 C C . ASP A 1 105 ? 1.635 0.079 -10.132 1.00 98.12 105 ASP A C 1
ATOM 841 O O . ASP A 1 105 ? 2.756 -0.215 -10.538 1.00 98.12 105 ASP A O 1
ATOM 845 N N . GLY A 1 106 ? 0.986 -0.666 -9.243 1.00 97.88 106 GLY A N 1
ATOM 846 C CA . GLY A 1 106 ? 1.570 -1.756 -8.485 1.00 97.88 106 GLY A CA 1
ATOM 847 C C . GLY A 1 106 ? 0.739 -2.059 -7.246 1.00 97.88 106 GLY A C 1
ATOM 848 O O . GLY A 1 106 ? -0.374 -1.541 -7.092 1.00 97.88 106 GLY A O 1
ATOM 849 N N . LYS A 1 107 ? 1.293 -2.868 -6.348 1.00 97.75 107 LYS A N 1
ATOM 850 C CA . LYS A 1 107 ? 0.642 -3.255 -5.098 1.00 97.75 107 LYS A CA 1
ATOM 851 C C . LYS A 1 107 ? 1.517 -2.977 -3.891 1.00 97.75 107 LYS A C 1
ATOM 853 O O . LYS A 1 107 ? 2.738 -2.878 -3.997 1.00 97.75 107 LYS A O 1
ATOM 858 N N . ILE A 1 108 ? 0.873 -2.915 -2.736 1.00 97.06 108 ILE A N 1
ATOM 859 C CA . ILE A 1 108 ? 1.526 -2.911 -1.442 1.00 97.06 108 ILE A CA 1
ATOM 860 C C . ILE A 1 108 ? 0.789 -3.793 -0.440 1.00 97.06 108 ILE A C 1
ATOM 862 O O . ILE A 1 108 ? -0.440 -3.782 -0.354 1.00 97.06 108 ILE A O 1
ATOM 866 N N . GLY A 1 109 ? 1.569 -4.563 0.306 1.00 94.12 109 GLY A N 1
ATOM 867 C CA . GLY A 1 109 ? 1.093 -5.513 1.290 1.00 94.12 109 GLY A CA 1
ATOM 868 C C . GLY A 1 109 ? 0.992 -4.994 2.711 1.00 94.12 109 GLY A C 1
ATOM 869 O O . GLY A 1 109 ? 1.059 -3.799 2.998 1.00 94.12 109 GLY A O 1
ATOM 870 N N . THR A 1 110 ? 0.842 -5.943 3.628 1.00 92.12 110 THR A N 1
ATOM 871 C CA . THR A 1 110 ? 0.619 -5.697 5.054 1.00 92.12 110 THR A CA 1
ATOM 872 C C . THR A 1 110 ? 1.876 -5.290 5.820 1.00 92.12 110 THR A C 1
ATOM 874 O O . THR A 1 110 ? 1.757 -4.904 6.981 1.00 92.12 110 THR A O 1
ATOM 877 N N . SER A 1 111 ? 3.072 -5.342 5.219 1.00 91.25 111 SER A N 1
ATOM 878 C CA . SER A 1 111 ? 4.330 -4.954 5.886 1.00 91.25 111 SER A CA 1
ATOM 879 C C . SER A 1 111 ? 4.311 -3.521 6.430 1.00 91.25 111 SER A C 1
ATOM 881 O O . SER A 1 111 ? 4.901 -3.259 7.478 1.00 91.25 111 SER A O 1
ATOM 883 N N . ILE A 1 112 ? 3.571 -2.607 5.795 1.00 92.38 112 ILE A N 1
ATOM 884 C CA . ILE A 1 112 ? 3.408 -1.222 6.271 1.00 92.38 112 ILE A CA 1
ATOM 885 C C . ILE A 1 112 ? 2.595 -1.108 7.571 1.00 92.38 112 ILE A C 1
ATOM 887 O O . ILE A 1 112 ? 2.681 -0.101 8.265 1.00 92.38 112 ILE A O 1
ATOM 891 N N . PHE A 1 113 ? 1.835 -2.141 7.928 1.00 91.44 113 PHE A N 1
ATOM 892 C CA . PHE A 1 113 ? 1.071 -2.218 9.176 1.00 91.44 113 PHE A CA 1
ATOM 893 C C . PHE A 1 113 ? 1.640 -3.274 10.128 1.00 91.44 113 PHE A C 1
ATOM 895 O O . PHE A 1 113 ? 0.953 -3.734 11.041 1.00 91.44 113 PHE A O 1
ATOM 902 N N . LYS A 1 114 ? 2.891 -3.701 9.915 1.00 88.75 114 LYS A N 1
ATOM 903 C CA . LYS A 1 114 ? 3.539 -4.689 10.773 1.00 88.75 114 LYS A CA 1
ATOM 904 C C . LYS A 1 114 ? 3.547 -4.208 12.226 1.00 88.75 114 LYS A C 1
ATOM 906 O O . LYS A 1 114 ? 3.900 -3.065 12.503 1.00 88.75 114 LYS A O 1
ATOM 911 N N . ASP A 1 115 ? 3.154 -5.104 13.128 1.00 88.88 115 ASP A N 1
ATOM 912 C CA . ASP A 1 115 ? 3.039 -4.864 14.571 1.00 88.88 115 ASP A CA 1
ATOM 913 C C . ASP A 1 115 ? 2.045 -3.742 14.954 1.00 88.88 115 ASP A C 1
ATOM 915 O O . ASP A 1 115 ? 2.066 -3.247 16.080 1.00 88.88 115 ASP A O 1
ATOM 919 N N . GLN A 1 116 ? 1.147 -3.355 14.037 1.00 90.75 116 GLN A N 1
ATOM 920 C CA . GLN A 1 116 ? 0.097 -2.364 14.269 1.00 90.75 116 GLN A CA 1
ATOM 921 C C . GLN A 1 116 ? -1.296 -2.993 14.238 1.00 90.75 116 GLN A C 1
ATOM 923 O O . GLN A 1 116 ? -1.565 -3.952 13.515 1.00 90.75 116 GLN A O 1
ATOM 928 N N . ILE A 1 117 ? -2.215 -2.394 14.993 1.00 92.94 117 ILE A N 1
ATOM 929 C CA . ILE A 1 117 ? -3.646 -2.665 14.877 1.00 92.94 117 ILE A CA 1
ATOM 930 C C . ILE A 1 117 ? -4.205 -1.640 13.895 1.00 92.94 117 ILE A C 1
ATOM 932 O O . ILE A 1 117 ? -4.069 -0.438 14.117 1.00 92.94 117 ILE A O 1
ATOM 936 N N . PHE A 1 118 ? -4.842 -2.085 12.817 1.00 93.19 118 PHE A N 1
ATOM 937 C CA . PHE A 1 118 ? -5.474 -1.181 11.861 1.00 93.19 118 PHE A CA 1
ATOM 938 C C . PHE A 1 118 ? -6.885 -1.642 11.499 1.00 93.19 118 PHE A C 1
ATOM 940 O O . PHE A 1 118 ? -7.200 -2.830 11.521 1.00 93.19 118 PHE A O 1
ATOM 947 N N . LYS A 1 119 ? -7.734 -0.678 11.149 1.00 94.25 119 LYS A N 1
ATOM 948 C CA . LYS A 1 119 ? -9.067 -0.887 10.580 1.00 94.25 119 LYS A CA 1
ATOM 949 C C . LYS A 1 119 ? -9.084 -0.361 9.153 1.00 94.25 119 LYS A C 1
ATOM 951 O O . LYS A 1 119 ? -8.564 0.722 8.898 1.00 94.25 119 LYS A O 1
ATOM 956 N N . ILE A 1 120 ? -9.734 -1.096 8.256 1.00 95.12 120 ILE A N 1
ATOM 957 C CA . ILE A 1 120 ? -10.147 -0.590 6.945 1.00 95.12 120 ILE A CA 1
ATOM 958 C C . ILE A 1 120 ? -11.586 -0.090 7.085 1.00 95.12 120 ILE A C 1
ATOM 960 O O . ILE A 1 120 ? -12.516 -0.878 7.241 1.00 95.12 120 ILE A O 1
ATOM 964 N N . ASP A 1 121 ? -11.760 1.225 7.108 1.00 95.50 121 ASP A N 1
ATOM 965 C CA . ASP A 1 121 ? -13.054 1.897 7.118 1.00 95.50 121 ASP A CA 1
ATOM 966 C C . ASP A 1 121 ? -13.506 2.131 5.673 1.00 95.50 121 ASP A C 1
ATOM 968 O O . ASP A 1 121 ? -13.121 3.119 5.047 1.00 95.50 121 ASP A O 1
ATOM 972 N N . TYR A 1 122 ? -14.269 1.188 5.120 1.00 94.75 122 TYR A N 1
ATOM 973 C CA . TYR A 1 122 ? -14.775 1.285 3.748 1.00 94.75 122 TYR A CA 1
ATOM 974 C C . TYR A 1 122 ? -15.789 2.417 3.568 1.00 94.75 122 TYR A C 1
ATOM 976 O O . TYR A 1 122 ? -15.788 3.059 2.523 1.00 94.75 122 TYR A O 1
ATOM 984 N N . ASP A 1 123 ? -16.596 2.712 4.589 1.00 95.50 123 ASP A N 1
ATOM 985 C CA . ASP A 1 123 ? -17.625 3.755 4.515 1.00 95.50 123 ASP A CA 1
ATOM 986 C C . ASP A 1 123 ? -17.005 5.148 4.357 1.00 95.50 123 ASP A C 1
ATOM 988 O O . ASP A 1 123 ? -17.518 5.994 3.623 1.00 95.50 123 ASP A O 1
ATOM 992 N N . ASN A 1 124 ? -15.875 5.385 5.029 1.00 96.75 124 ASN A N 1
ATOM 993 C CA . ASN A 1 124 ? -15.183 6.674 5.011 1.00 96.75 124 ASN A CA 1
ATOM 994 C C . ASN A 1 124 ? -13.937 6.689 4.112 1.00 96.75 124 ASN A C 1
ATOM 996 O O . ASN A 1 124 ? -13.314 7.738 3.947 1.00 96.75 124 ASN A O 1
ATOM 1000 N N . ASN A 1 125 ? -13.579 5.549 3.520 1.00 97.44 125 ASN A N 1
ATOM 1001 C CA . ASN A 1 125 ? -12.358 5.335 2.745 1.00 97.44 125 ASN A CA 1
ATOM 1002 C C . ASN A 1 125 ? -11.060 5.640 3.516 1.00 97.44 125 ASN A C 1
ATOM 1004 O O . ASN A 1 125 ? -10.180 6.361 3.032 1.00 97.44 125 ASN A O 1
ATOM 1008 N N . LEU A 1 126 ? -10.940 5.111 4.737 1.00 96.62 126 LEU A N 1
ATOM 1009 C CA . LEU A 1 126 ? -9.808 5.373 5.630 1.00 96.62 126 LEU A CA 1
ATOM 1010 C C . LEU A 1 126 ? -9.174 4.079 6.140 1.00 96.62 126 LEU A C 1
ATOM 1012 O O . LEU A 1 126 ? -9.867 3.185 6.617 1.00 96.62 126 LEU A O 1
ATOM 1016 N N . PHE A 1 127 ? -7.847 4.009 6.163 1.00 95.69 127 PHE A N 1
ATOM 1017 C CA . PHE A 1 127 ? -7.166 3.171 7.142 1.00 95.69 127 PHE A CA 1
ATOM 1018 C C . PHE A 1 127 ? -7.047 3.940 8.447 1.00 95.69 127 PHE A C 1
ATOM 1020 O O . PHE A 1 127 ? -6.592 5.085 8.467 1.00 95.69 127 PHE A O 1
ATOM 1027 N N . VAL A 1 128 ? -7.425 3.294 9.539 1.00 95.00 128 VAL A N 1
ATOM 1028 C CA . VAL A 1 128 ? -7.367 3.857 10.883 1.00 95.00 128 VAL A CA 1
ATOM 1029 C C . VAL A 1 128 ? -6.416 2.999 11.704 1.00 95.00 128 VAL A C 1
ATOM 1031 O O . VAL A 1 128 ? -6.700 1.828 11.941 1.00 95.00 128 VAL A O 1
ATOM 1034 N N . ILE A 1 129 ? -5.275 3.560 12.100 1.00 93.25 129 ILE A N 1
ATOM 1035 C CA . ILE A 1 129 ? -4.231 2.860 12.856 1.00 93.25 129 ILE A CA 1
ATOM 1036 C C . ILE A 1 129 ? -4.424 3.162 14.340 1.00 93.25 129 ILE A C 1
ATOM 1038 O O . ILE A 1 129 ? -4.580 4.321 14.733 1.00 93.25 129 ILE A O 1
ATOM 1042 N N . TYR A 1 130 ? -4.438 2.126 15.167 1.00 92.69 130 TYR A N 1
ATOM 1043 C CA . TYR A 1 130 ? -4.662 2.226 16.601 1.00 92.69 130 TYR A CA 1
ATOM 1044 C C . TYR A 1 130 ? -3.381 1.931 17.384 1.00 92.69 130 TYR A C 1
ATOM 1046 O O . TYR A 1 130 ? -2.696 0.943 17.125 1.00 92.69 130 TYR A O 1
ATOM 1054 N N . ASP A 1 131 ? -3.107 2.768 18.387 1.00 88.56 131 ASP A N 1
ATOM 1055 C CA . ASP A 1 131 ? -2.044 2.543 19.378 1.00 88.56 131 ASP A CA 1
ATOM 1056 C C . ASP A 1 131 ? -2.398 1.421 20.370 1.00 88.56 131 ASP A C 1
ATOM 1058 O O . ASP A 1 131 ? -1.519 0.811 20.975 1.00 88.56 131 ASP A O 1
ATOM 1062 N N . GLU A 1 132 ? -3.693 1.200 20.589 1.00 90.31 132 GLU A N 1
ATOM 1063 C CA . GLU A 1 132 ? -4.254 0.240 21.537 1.00 90.31 132 GLU A CA 1
ATOM 1064 C C . GLU A 1 132 ? -5.514 -0.402 20.951 1.00 90.31 132 GLU A C 1
ATOM 1066 O O . GLU A 1 132 ? -6.109 0.127 20.016 1.00 90.31 132 GLU A O 1
ATOM 1071 N N . MET A 1 133 ? -5.933 -1.553 21.477 1.00 90.50 133 MET A N 1
ATOM 1072 C CA . MET A 1 133 ? -7.106 -2.252 20.946 1.00 90.50 133 MET A CA 1
ATOM 1073 C C . MET A 1 133 ? -8.367 -1.365 21.050 1.00 90.50 133 MET A C 1
ATOM 1075 O O . MET A 1 133 ? -8.703 -0.944 22.160 1.00 90.50 133 MET A O 1
ATOM 1079 N N . PRO A 1 134 ? -9.081 -1.083 19.941 1.00 91.81 134 PRO A N 1
ATOM 1080 C CA . PRO A 1 134 ? -10.322 -0.312 19.993 1.00 91.81 134 PRO A CA 1
ATOM 1081 C C . PRO A 1 134 ? -11.466 -1.091 20.653 1.00 91.81 134 PRO A C 1
ATOM 1083 O O . PRO A 1 134 ? -11.366 -2.293 20.890 1.00 91.81 134 PRO A O 1
ATOM 1086 N N . ASP A 1 135 ? -12.593 -0.421 20.920 1.00 92.31 135 ASP A N 1
ATOM 1087 C CA . ASP A 1 135 ? -13.814 -1.109 21.358 1.00 92.31 135 ASP A CA 1
ATOM 1088 C C . ASP A 1 135 ? -14.338 -2.024 20.237 1.00 92.31 135 ASP A C 1
ATOM 1090 O O . ASP A 1 135 ? -14.690 -1.566 19.147 1.00 92.31 135 ASP A O 1
ATOM 1094 N N . LEU A 1 136 ? -14.395 -3.327 20.525 1.00 93.44 136 LEU A N 1
ATOM 1095 C CA . LEU A 1 136 ? -14.805 -4.369 19.587 1.00 93.44 136 LEU A CA 1
ATOM 1096 C C . LEU A 1 136 ? -16.242 -4.870 19.806 1.00 93.44 136 LEU A C 1
ATOM 1098 O O . LEU A 1 136 ? -16.632 -5.835 19.157 1.00 93.44 136 LEU A O 1
ATOM 1102 N N . LYS A 1 137 ? -17.055 -4.255 20.683 1.00 93.62 137 LYS A N 1
ATOM 1103 C CA . LYS A 1 137 ? -18.409 -4.757 21.038 1.00 93.62 137 LYS A CA 1
ATOM 1104 C C . LYS A 1 137 ? -19.327 -5.054 19.848 1.00 93.62 137 LYS A C 1
ATOM 1106 O O . LYS A 1 137 ? -20.180 -5.926 19.956 1.00 93.62 137 LYS A O 1
ATOM 1111 N N . ASN A 1 138 ? -19.155 -4.336 18.739 1.00 91.06 138 ASN A N 1
ATOM 1112 C CA . ASN A 1 138 ? -19.970 -4.480 17.529 1.00 91.06 138 ASN A CA 1
ATOM 1113 C C . ASN A 1 138 ? -19.268 -5.271 16.410 1.00 91.06 138 ASN A C 1
ATOM 1115 O O . ASN A 1 138 ? -19.746 -5.280 15.279 1.00 91.06 138 ASN A O 1
ATOM 1119 N N . TYR A 1 139 ? -18.134 -5.909 16.702 1.00 89.69 139 TYR A N 1
ATOM 1120 C CA . TYR A 1 139 ? -17.382 -6.720 15.749 1.00 89.69 139 TYR A CA 1
ATOM 1121 C C . TYR A 1 139 ? -17.559 -8.203 16.056 1.00 89.69 139 TYR A C 1
ATOM 1123 O O . TYR A 1 139 ? -17.578 -8.624 17.211 1.00 89.69 139 TYR A O 1
ATOM 1131 N N . THR A 1 140 ? -17.632 -9.009 14.999 1.00 90.00 140 THR A N 1
ATOM 1132 C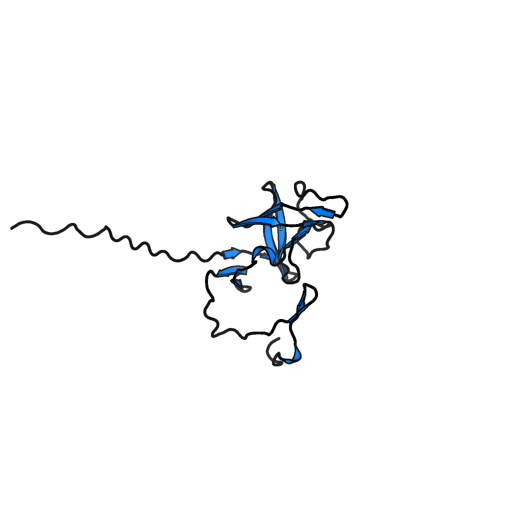 CA . THR A 1 140 ? -17.531 -10.466 15.103 1.00 90.00 140 THR A CA 1
ATOM 1133 C C . THR A 1 140 ? -16.114 -10.879 14.736 1.00 90.00 140 THR A C 1
ATOM 1135 O O . THR A 1 140 ? -15.612 -10.507 13.676 1.00 90.00 140 THR A O 1
ATOM 1138 N N . SER A 1 141 ? -15.455 -11.630 15.618 1.00 89.44 141 SER A N 1
ATOM 1139 C CA . SER A 1 141 ? -14.139 -12.193 15.320 1.00 89.44 141 SER A CA 1
ATOM 1140 C C . SER A 1 141 ? -14.285 -13.345 14.329 1.00 89.44 141 SER A C 1
ATOM 1142 O O . SER A 1 141 ? -15.104 -14.240 14.533 1.00 89.44 141 SER A O 1
ATOM 1144 N N . ILE A 1 142 ? -13.479 -13.317 13.268 1.00 87.12 142 ILE A N 1
ATOM 1145 C CA . ILE A 1 142 ? -13.380 -14.398 12.290 1.00 87.12 142 ILE A CA 1
ATOM 1146 C C . ILE A 1 142 ? -12.027 -15.084 12.505 1.00 87.12 142 ILE A C 1
ATOM 1148 O O . ILE A 1 142 ? -11.002 -14.395 12.487 1.00 87.12 142 ILE A O 1
ATOM 1152 N N . PRO A 1 143 ? -11.990 -16.411 12.725 1.00 86.69 143 PRO A N 1
ATOM 1153 C CA . PRO A 1 143 ? -10.731 -17.131 12.837 1.00 86.69 143 PRO A CA 1
ATOM 1154 C C . PRO A 1 143 ? -9.977 -17.067 11.505 1.00 86.69 143 PRO A C 1
ATOM 1156 O O . PRO A 1 143 ? -10.537 -17.342 10.443 1.00 86.69 143 PRO A O 1
ATOM 1159 N N . LEU A 1 144 ? -8.698 -16.701 11.576 1.00 86.25 144 LEU A N 1
ATOM 1160 C CA . LEU A 1 144 ? -7.798 -16.660 10.431 1.00 86.25 144 LEU A CA 1
ATOM 1161 C C . LEU A 1 144 ? -6.752 -17.762 10.562 1.00 86.25 144 LEU A C 1
ATOM 1163 O O . LEU A 1 144 ? -6.089 -17.880 11.594 1.00 86.25 144 LEU A O 1
ATOM 1167 N N . THR A 1 145 ? -6.556 -18.516 9.487 1.00 88.62 145 THR A N 1
ATOM 1168 C CA . THR A 1 145 ? -5.481 -19.501 9.379 1.00 88.62 145 THR A CA 1
ATOM 1169 C C . THR A 1 145 ? -4.361 -18.910 8.530 1.00 88.62 145 THR A C 1
ATOM 1171 O O . THR A 1 145 ? -4.576 -18.537 7.380 1.00 88.62 145 THR A O 1
ATOM 1174 N N . TYR A 1 146 ? -3.145 -18.822 9.074 1.00 84.50 146 TYR A N 1
ATOM 1175 C CA . TYR A 1 146 ? -1.967 -18.381 8.322 1.00 84.50 146 TYR A CA 1
ATOM 1176 C C . TYR A 1 146 ? -1.128 -19.587 7.898 1.00 84.50 146 TYR A C 1
ATOM 1178 O O . TYR A 1 146 ? -0.595 -20.315 8.738 1.00 84.50 146 TYR A O 1
ATOM 1186 N N . LYS A 1 147 ? -1.002 -19.815 6.588 1.00 84.69 147 LYS A N 1
ATOM 1187 C CA . LYS A 1 147 ? -0.254 -20.951 6.027 1.00 84.69 147 LYS A CA 1
ATOM 1188 C C . LYS A 1 147 ? 0.454 -20.530 4.750 1.00 84.69 147 LYS A C 1
ATOM 1190 O O . LYS A 1 147 ? -0.130 -19.860 3.911 1.00 84.69 147 LYS A O 1
ATOM 1195 N N . ASN A 1 148 ? 1.709 -20.946 4.575 1.00 83.12 148 ASN A N 1
ATOM 1196 C CA . ASN A 1 148 ? 2.494 -20.667 3.363 1.00 83.12 148 ASN A CA 1
ATOM 1197 C C . ASN A 1 148 ? 2.512 -19.176 2.967 1.00 83.12 148 ASN A C 1
ATOM 1199 O O . ASN A 1 148 ? 2.436 -18.855 1.786 1.00 83.12 148 ASN A O 1
ATOM 1203 N N . LYS A 1 149 ? 2.601 -18.274 3.954 1.00 75.25 149 LYS A N 1
ATOM 1204 C CA . LYS A 1 149 ? 2.549 -16.812 3.769 1.00 75.25 149 LYS A CA 1
ATOM 1205 C C . LYS A 1 149 ? 1.229 -16.244 3.231 1.00 75.25 149 LYS A C 1
ATOM 1207 O O . LYS A 1 149 ? 1.190 -15.101 2.794 1.00 75.25 149 LYS A O 1
ATOM 1212 N N . ALA A 1 150 ? 0.150 -17.017 3.287 1.00 76.94 150 ALA A N 1
ATOM 1213 C CA . ALA A 1 150 ? -1.190 -16.578 2.929 1.00 76.94 150 ALA A CA 1
ATOM 1214 C C . ALA A 1 150 ? -2.129 -16.639 4.141 1.00 76.94 150 ALA A C 1
ATOM 1216 O O . ALA A 1 150 ? -1.958 -17.465 5.044 1.00 76.94 150 ALA A O 1
ATOM 1217 N N . ILE A 1 151 ? -3.123 -15.751 4.136 1.00 83.31 151 ILE A N 1
ATOM 1218 C CA . ILE A 1 151 ? -4.192 -15.671 5.133 1.00 83.31 151 ILE A CA 1
ATOM 1219 C C . ILE A 1 151 ? -5.426 -16.366 4.558 1.00 83.31 151 ILE A C 1
ATOM 1221 O O . ILE A 1 151 ? -5.848 -16.064 3.442 1.00 83.31 151 ILE A O 1
ATOM 1225 N N . PHE A 1 152 ? -6.007 -17.276 5.330 1.00 85.75 152 PHE A N 1
ATOM 1226 C CA . PHE A 1 152 ? -7.210 -18.024 4.988 1.00 85.75 152 PHE A CA 1
ATOM 1227 C C . PHE A 1 152 ? -8.310 -17.735 6.004 1.00 85.75 152 PHE A C 1
ATOM 1229 O O . PHE A 1 152 ? -8.042 -17.599 7.197 1.00 85.75 152 PHE A O 1
ATOM 1236 N N . ILE A 1 153 ? -9.542 -17.665 5.511 1.00 85.25 153 ILE A N 1
ATOM 1237 C CA . ILE A 1 153 ? -10.754 -17.591 6.320 1.00 85.25 153 ILE A CA 1
ATOM 1238 C C . ILE A 1 153 ? -11.455 -18.943 6.191 1.00 85.25 153 ILE A C 1
ATOM 1240 O O . ILE A 1 153 ? -11.783 -19.357 5.078 1.00 85.25 153 ILE A O 1
ATOM 1244 N N . ASP A 1 154 ? -11.685 -19.618 7.314 1.00 80.81 154 ASP A N 1
ATOM 1245 C CA . ASP A 1 154 ? -12.391 -20.899 7.331 1.00 80.81 154 ASP A CA 1
ATOM 1246 C C . ASP A 1 154 ? -13.910 -20.654 7.326 1.00 80.81 154 ASP A C 1
ATOM 1248 O O . ASP A 1 154 ? -14.493 -20.190 8.308 1.00 80.81 154 ASP A O 1
ATOM 1252 N N . ILE A 1 155 ? -14.554 -20.943 6.190 1.00 71.56 155 ILE A N 1
ATOM 1253 C CA . ILE A 1 155 ? -15.965 -20.601 5.931 1.00 71.56 155 ILE A CA 1
ATOM 1254 C C . ILE A 1 155 ? -16.937 -21.506 6.707 1.00 71.56 155 ILE A C 1
ATOM 1256 O O . ILE A 1 155 ? -18.058 -21.093 6.989 1.00 71.56 155 ILE A O 1
ATOM 1260 N N . ASP A 1 156 ? -16.502 -22.685 7.157 1.00 67.75 156 ASP A N 1
ATOM 1261 C CA . ASP A 1 156 ? -17.346 -23.628 7.909 1.00 67.75 156 ASP A CA 1
ATOM 1262 C C . ASP A 1 156 ? -17.835 -23.067 9.263 1.00 67.75 156 ASP A C 1
ATOM 1264 O O . ASP A 1 156 ? -18.820 -23.553 9.818 1.00 67.75 156 ASP A O 1
ATOM 1268 N N . ASN A 1 157 ? -17.180 -22.018 9.780 1.00 54.34 157 ASN A N 1
ATOM 1269 C CA . ASN A 1 157 ? -17.559 -21.306 11.007 1.00 54.34 157 ASN A CA 1
ATOM 1270 C C . ASN A 1 157 ? -18.278 -19.968 10.752 1.00 54.34 157 ASN A C 1
ATOM 1272 O O . ASN A 1 157 ? -18.558 -19.232 11.702 1.00 54.34 157 ASN A O 1
ATOM 1276 N N . ILE A 1 1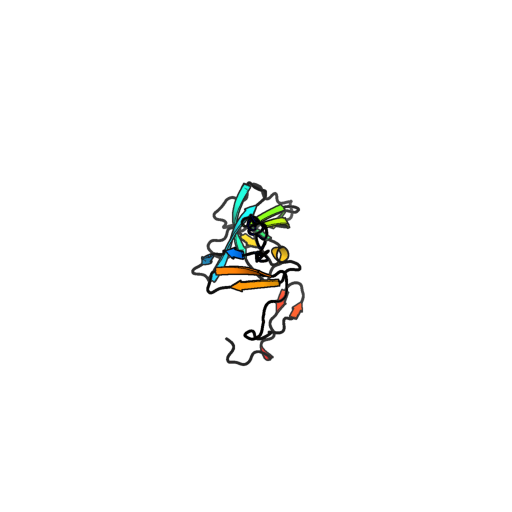58 ? -18.578 -19.627 9.495 1.00 56.16 158 ILE A N 1
ATOM 1277 C CA . ILE A 1 158 ? -19.314 -18.409 9.154 1.00 56.16 158 ILE A CA 1
ATOM 1278 C C . ILE A 1 158 ? -20.799 -18.759 9.088 1.00 56.16 158 ILE A C 1
ATOM 1280 O O . ILE A 1 158 ? -21.252 -19.501 8.220 1.00 56.16 158 ILE A O 1
ATOM 1284 N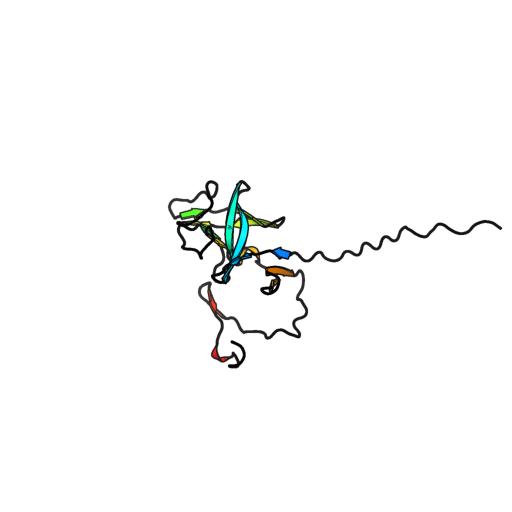 N . ASN A 1 159 ? -21.571 -18.220 10.034 1.00 55.19 159 ASN A N 1
ATOM 1285 C CA . ASN A 1 159 ? -23.030 -18.271 9.998 1.00 55.19 159 ASN A CA 1
ATOM 1286 C C . ASN A 1 159 ? -23.501 -17.773 8.612 1.00 55.19 159 ASN A C 1
ATOM 1288 O O . ASN A 1 159 ? -23.063 -16.692 8.212 1.00 55.19 159 ASN A O 1
ATOM 1292 N N . PRO A 1 160 ? -24.371 -18.494 7.877 1.00 56.59 160 PRO A N 1
ATOM 1293 C CA . PRO A 1 160 ? -24.757 -18.162 6.495 1.00 56.59 160 PRO A CA 1
ATOM 1294 C C . PRO A 1 160 ? -25.366 -16.762 6.275 1.00 56.59 160 PRO A C 1
ATOM 1296 O O . PRO A 1 160 ? -25.643 -16.394 5.140 1.00 56.59 160 PRO A O 1
ATOM 1299 N N . TRP A 1 161 ? -25.558 -15.974 7.332 1.00 52.50 161 TRP A N 1
ATOM 1300 C CA . TRP A 1 161 ? -26.022 -14.586 7.299 1.00 52.50 161 TRP A CA 1
ATOM 1301 C C . TRP A 1 161 ? -24.898 -13.530 7.302 1.00 52.50 161 TRP A C 1
ATOM 1303 O O . TRP A 1 161 ? -25.196 -12.344 7.400 1.00 52.50 161 TRP A O 1
ATOM 1313 N N . CYS A 1 162 ? -23.624 -13.932 7.243 1.00 51.34 162 CYS A N 1
ATOM 1314 C CA . CYS A 1 162 ? -22.464 -13.027 7.292 1.00 51.34 162 CYS A CA 1
ATOM 1315 C C . CYS A 1 162 ? -21.809 -12.733 5.924 1.00 51.34 162 CYS A C 1
ATOM 1317 O O . CYS A 1 162 ? -20.667 -12.273 5.903 1.00 51.34 162 CYS A O 1
ATOM 1319 N N . ILE A 1 163 ? -22.500 -12.975 4.804 1.00 47.09 163 ILE A N 1
ATOM 1320 C CA . ILE A 1 163 ? -22.044 -12.612 3.447 1.00 47.09 163 ILE A CA 1
ATOM 1321 C C . ILE A 1 163 ? -23.037 -11.637 2.821 1.00 47.09 163 ILE A C 1
ATOM 1323 O O . ILE A 1 163 ? -24.253 -11.922 2.915 1.00 47.09 163 ILE A O 1
#

Organism: NCBI:txid1323422

Secondary structure (DSSP, 8-state):
--------S-----------EEEE-EE-TT--EEEEEEETTTEEEEEEE-TT-SSEEE-TT-SS---S----TTSEEEEEEEEETTEEEEEEEEEES----TT-SEEE-GGGGTT-EEEEETTTTEEEEESSPPP-TT-----EEEETTEEEE-GGGS-TT--

Sequence (163 aa):
MKQNICLLFAILFFVCSKAQTVIPFHLTEHNNIIVKTLVNEKDSLNLMFQIAMEDASISPNRINRAENILFDKNGISEDNKLQIGNLIWKNIRFFDGELSGQQSDGKIGTSIFKDQIFKIDYDNNLFVIYDEMPDLKNYTSIPLTYKNKAIFIDIDNINPWCI

Foldseek 3Di:
DDDDDDPPDPPPPPPPPVPWDKFFFDQDPVRWTWAFKDKQNHWTWTATEDAFDAAKEFAPPGPTDDPPQDADPQQKGFFMWMDGPHDIDTGGIYGYHDHDDPPGRIYGYCNSQVPWDWDCDPVRRMITTDPDDDDCPPPDDFDWDQDPSGIDTDCVPPDPVPD